Protein AF-T0LSX7-F1 (afdb_monomer_lite)

Structure (mmCIF, N/CA/C/O backbone):
data_AF-T0LSX7-F1
#
_entry.id   AF-T0LSX7-F1
#
loop_
_atom_site.group_PDB
_atom_site.id
_atom_site.type_symbol
_atom_site.label_atom_id
_atom_site.label_alt_id
_atom_site.label_comp_id
_atom_site.label_asym_id
_atom_site.label_entity_id
_atom_site.label_seq_id
_atom_site.pdbx_PDB_ins_code
_atom_site.Cartn_x
_atom_site.Cartn_y
_atom_site.Cartn_z
_atom_site.occupancy
_atom_site.B_iso_or_equiv
_atom_site.auth_seq_id
_atom_site.auth_comp_id
_atom_site.auth_asym_id
_atom_site.auth_atom_id
_atom_site.pdbx_PDB_model_num
ATOM 1 N N . MET A 1 1 ? 22.193 -0.078 -4.662 1.00 54.28 1 MET A N 1
ATOM 2 C CA . MET A 1 1 ? 20.829 0.487 -4.582 1.00 54.28 1 MET A CA 1
ATOM 3 C C . MET A 1 1 ? 19.872 -0.691 -4.576 1.00 54.28 1 MET A C 1
ATOM 5 O O . MET A 1 1 ? 20.141 -1.636 -5.300 1.00 54.28 1 MET A O 1
ATOM 9 N N . SER A 1 2 ? 18.877 -0.711 -3.688 1.00 64.25 2 SER A N 1
ATOM 10 C CA . SER A 1 2 ? 17.900 -1.808 -3.640 1.00 64.25 2 SER A CA 1
ATOM 11 C C . SER A 1 2 ? 16.914 -1.636 -4.789 1.00 64.25 2 SER A C 1
ATOM 13 O O . SER A 1 2 ? 16.282 -0.589 -4.879 1.00 64.25 2 SER A O 1
ATOM 15 N N . ASP A 1 3 ? 16.745 -2.661 -5.622 1.00 85.06 3 ASP A N 1
ATOM 16 C CA . ASP A 1 3 ? 15.724 -2.692 -6.682 1.00 85.06 3 ASP A CA 1
ATOM 17 C C . ASP A 1 3 ? 14.317 -2.962 -6.125 1.00 85.06 3 ASP A C 1
ATOM 19 O O . ASP A 1 3 ? 13.393 -3.299 -6.857 1.00 85.06 3 ASP A O 1
ATOM 23 N N . LEU A 1 4 ? 14.144 -2.874 -4.809 1.00 89.50 4 LEU A N 1
ATOM 24 C CA . LEU A 1 4 ? 12.906 -3.188 -4.122 1.00 89.50 4 LEU A CA 1
ATOM 25 C C . LEU A 1 4 ? 12.556 -2.063 -3.157 1.00 89.50 4 LEU A C 1
ATOM 27 O O . LEU A 1 4 ? 13.319 -1.767 -2.233 1.00 89.50 4 LEU A O 1
ATOM 31 N N . TYR A 1 5 ? 11.383 -1.487 -3.373 1.00 91.88 5 TYR A N 1
ATOM 32 C CA . TYR A 1 5 ? 10.703 -0.576 -2.476 1.00 91.88 5 TYR A CA 1
ATOM 33 C C . TYR A 1 5 ? 9.702 -1.366 -1.628 1.00 91.88 5 TYR A C 1
ATOM 35 O O . TYR A 1 5 ? 8.867 -2.103 -2.154 1.00 91.88 5 TYR A O 1
ATOM 43 N N . LYS A 1 6 ? 9.782 -1.212 -0.306 1.00 93.50 6 LYS A N 1
ATOM 44 C CA . LYS A 1 6 ? 8.852 -1.813 0.653 1.00 93.50 6 LYS A CA 1
ATOM 45 C C . LYS A 1 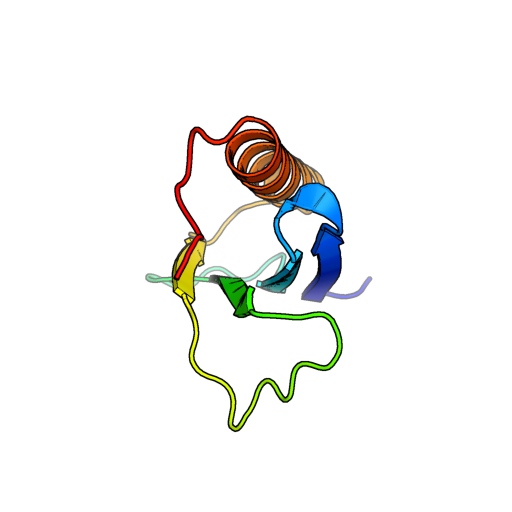6 ? 8.444 -0.776 1.683 1.00 93.50 6 LYS A C 1
ATOM 47 O O . LYS A 1 6 ? 9.301 -0.077 2.217 1.00 93.50 6 LYS A O 1
ATOM 52 N N . MET A 1 7 ? 7.157 -0.728 1.998 1.00 93.56 7 MET A N 1
ATOM 53 C CA . MET A 1 7 ? 6.616 0.163 3.018 1.00 93.56 7 MET A CA 1
ATOM 54 C C . MET A 1 7 ? 5.469 -0.525 3.746 1.00 93.56 7 MET A C 1
ATOM 56 O O . MET A 1 7 ? 4.575 -1.057 3.104 1.00 93.56 7 MET A O 1
ATOM 60 N N . ASN A 1 8 ? 5.470 -0.454 5.073 1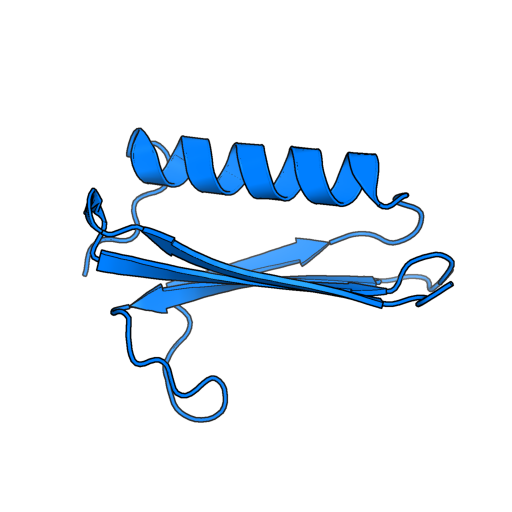.00 93.88 8 ASN A N 1
ATOM 61 C CA . ASN A 1 8 ? 4.317 -0.795 5.895 1.00 93.88 8 ASN A CA 1
ATOM 62 C C . ASN A 1 8 ? 3.973 0.425 6.751 1.00 93.88 8 ASN A C 1
ATOM 64 O O . ASN A 1 8 ? 4.859 0.980 7.404 1.00 93.88 8 ASN A O 1
ATOM 68 N N . LYS A 1 9 ? 2.710 0.850 6.748 1.00 94.81 9 LYS A N 1
ATOM 69 C CA . LYS A 1 9 ? 2.237 1.979 7.553 1.00 94.81 9 LYS A CA 1
ATOM 70 C C . LYS A 1 9 ? 0.878 1.663 8.156 1.00 94.81 9 LYS A C 1
ATOM 72 O O . LYS A 1 9 ? -0.068 1.367 7.434 1.00 94.81 9 LYS A O 1
ATOM 77 N N . PHE A 1 10 ? 0.790 1.783 9.473 1.00 95.00 10 PHE A N 1
ATOM 78 C CA . PHE A 1 10 ? -0.476 1.730 10.189 1.00 95.00 10 PHE A CA 1
ATOM 79 C C . PHE A 1 10 ? -1.146 3.111 10.187 1.00 95.00 10 PHE A C 1
ATOM 81 O O . PHE A 1 10 ? -0.485 4.128 10.409 1.00 95.00 10 PHE A O 1
ATOM 88 N N . ILE A 1 11 ? -2.449 3.142 9.918 1.00 92.88 11 ILE A N 1
ATOM 89 C CA . ILE A 1 11 ? -3.297 4.334 9.933 1.00 92.88 11 ILE A CA 1
ATOM 90 C C . ILE A 1 11 ? -4.277 4.180 11.096 1.00 92.88 11 ILE A C 1
ATOM 92 O O . ILE A 1 11 ? -5.304 3.514 10.970 1.00 92.88 11 ILE A O 1
ATOM 96 N N . GLU A 1 12 ? -3.973 4.822 12.226 1.00 89.88 12 GLU A N 1
ATOM 97 C CA . GLU A 1 12 ? -4.761 4.697 13.463 1.00 89.88 12 GLU A CA 1
ATOM 98 C C . GLU A 1 12 ? -6.229 5.087 13.267 1.00 89.88 12 GLU A C 1
ATOM 100 O O . GLU A 1 12 ? -7.126 4.384 13.720 1.00 89.88 12 GLU A O 1
ATOM 105 N N . LYS A 1 13 ? -6.480 6.178 12.531 1.00 88.12 13 LYS A N 1
ATOM 106 C CA . LYS A 1 13 ? -7.829 6.719 12.300 1.00 88.12 13 LYS A CA 1
ATOM 107 C C . LYS A 1 13 ? -8.771 5.715 11.627 1.00 88.12 13 LYS A C 1
ATOM 109 O O . LYS A 1 13 ? -9.962 5.723 11.914 1.00 88.12 13 LYS A O 1
ATOM 114 N N . ALA A 1 14 ? -8.239 4.896 10.725 1.00 89.50 14 ALA A N 1
ATOM 115 C CA . ALA A 1 14 ? -9.000 3.896 9.983 1.00 89.50 14 ALA A CA 1
ATOM 116 C C . ALA A 1 14 ? -8.810 2.477 10.544 1.00 89.50 14 ALA A C 1
ATOM 118 O O 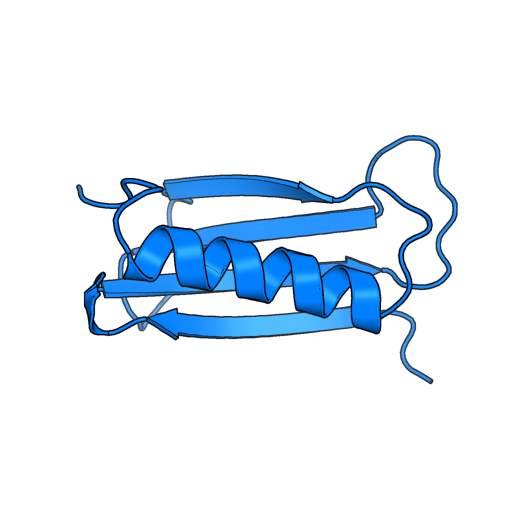. ALA A 1 14 ? -9.466 1.556 10.078 1.00 89.50 14 ALA A O 1
ATOM 119 N N . ASN A 1 15 ? -7.934 2.295 11.541 1.00 93.25 15 ASN A N 1
ATOM 120 C CA . ASN A 1 15 ? -7.530 0.995 12.072 1.00 93.25 15 ASN A CA 1
ATOM 121 C C . ASN A 1 15 ? -7.113 0.001 10.971 1.00 93.25 15 ASN A C 1
ATOM 123 O O . ASN A 1 15 ? -7.538 -1.152 10.965 1.00 93.25 15 ASN A O 1
ATOM 127 N N . VAL A 1 16 ? -6.275 0.448 10.034 1.00 94.19 16 VAL A N 1
ATOM 128 C CA . VAL A 1 16 ? -5.768 -0.392 8.937 1.00 94.19 16 VAL A CA 1
ATOM 129 C C . VAL A 1 16 ? -4.263 -0.260 8.768 1.00 94.19 16 VAL A C 1
ATOM 131 O O . VAL A 1 16 ? -3.684 0.796 9.024 1.00 94.19 16 VAL A O 1
ATOM 134 N N . THR A 1 17 ? -3.626 -1.317 8.277 1.00 95.75 17 THR A N 1
ATOM 135 C CA . THR A 1 17 ? -2.228 -1.318 7.847 1.00 95.75 17 THR A CA 1
ATOM 136 C C . THR A 1 17 ? -2.151 -1.365 6.330 1.00 95.75 17 THR A C 1
ATOM 138 O O . THR A 1 17 ? -2.671 -2.279 5.695 1.00 95.75 17 THR A O 1
ATOM 141 N N . VAL A 1 18 ? -1.450 -0.396 5.749 1.00 95.00 18 VAL A N 1
ATOM 142 C CA . VAL A 1 18 ? -1.108 -0.349 4.327 1.00 95.00 18 VAL A CA 1
ATOM 143 C C . VAL A 1 18 ? 0.265 -0.984 4.140 1.00 95.00 18 VAL A C 1
ATOM 145 O O . VAL A 1 18 ? 1.237 -0.541 4.751 1.00 95.00 18 VAL A O 1
ATOM 148 N N . SER A 1 19 ? 0.357 -1.997 3.285 1.00 95.75 19 SER A N 1
ATOM 149 C CA . SER A 1 19 ? 1.599 -2.658 2.891 1.00 95.75 19 SER A CA 1
ATOM 150 C C . SER A 1 19 ? 1.832 -2.485 1.399 1.00 95.75 19 SER A C 1
ATOM 152 O O . SER A 1 19 ? 0.998 -2.867 0.585 1.00 95.75 19 SER A O 1
ATOM 154 N N . ALA A 1 20 ? 2.970 -1.919 1.027 1.00 95.12 20 ALA A N 1
ATOM 155 C CA . ALA A 1 20 ? 3.375 -1.729 -0.353 1.00 95.12 20 ALA A CA 1
ATOM 156 C C . ALA A 1 20 ? 4.672 -2.482 -0.636 1.00 95.12 20 ALA A C 1
ATOM 158 O O . ALA A 1 20 ? 5.620 -2.454 0.154 1.00 95.12 20 ALA A O 1
ATOM 159 N N . ASN A 1 21 ? 4.718 -3.126 -1.795 1.00 94.75 21 ASN A N 1
ATOM 160 C CA . ASN A 1 21 ? 5.885 -3.836 -2.288 1.00 94.75 21 ASN A CA 1
ATOM 161 C C . ASN A 1 21 ? 6.011 -3.569 -3.785 1.00 94.75 21 ASN A C 1
ATOM 163 O O . ASN A 1 21 ? 5.086 -3.864 -4.538 1.00 94.75 21 ASN A O 1
ATOM 167 N N . TYR A 1 22 ? 7.129 -2.993 -4.214 1.00 93.75 22 TYR A N 1
ATOM 168 C CA . TYR A 1 22 ? 7.359 -2.631 -5.605 1.00 93.75 22 TYR A CA 1
ATOM 169 C C . TYR A 1 22 ? 8.795 -2.898 -6.023 1.00 93.75 22 TYR A C 1
ATOM 171 O O . TYR A 1 22 ? 9.739 -2.525 -5.329 1.00 93.75 22 TYR A O 1
ATOM 179 N N . ARG A 1 23 ? 8.971 -3.504 -7.192 1.00 91.88 23 ARG A N 1
ATOM 180 C CA . ARG A 1 23 ? 10.272 -3.756 -7.792 1.00 91.88 23 ARG A CA 1
ATOM 181 C C . ARG A 1 23 ? 10.638 -2.630 -8.757 1.00 91.88 23 ARG A C 1
ATOM 183 O O . ARG A 1 23 ? 10.060 -2.502 -9.831 1.00 91.88 23 ARG A O 1
ATOM 190 N N . LEU A 1 24 ? 11.614 -1.828 -8.354 1.00 86.69 24 LEU A N 1
ATOM 191 C CA . LEU A 1 24 ? 12.212 -0.767 -9.156 1.00 86.69 24 LEU A CA 1
ATOM 192 C C . LEU A 1 24 ? 13.067 -1.372 -10.278 1.00 86.69 24 LEU A C 1
ATOM 194 O O . LEU A 1 24 ? 13.623 -2.459 -10.126 1.00 86.69 24 LEU A O 1
ATOM 198 N N . ASN A 1 25 ? 13.190 -0.653 -11.397 1.00 77.38 25 ASN A N 1
ATOM 199 C CA . ASN A 1 25 ? 14.035 -1.031 -12.543 1.00 77.38 25 ASN A CA 1
ATOM 200 C C . ASN A 1 25 ? 13.716 -2.412 -13.148 1.00 77.38 25 ASN A C 1
ATOM 202 O O . ASN A 1 25 ? 14.571 -3.028 -13.785 1.00 77.38 25 ASN A O 1
ATOM 206 N N . PHE A 1 26 ? 12.499 -2.913 -12.937 1.00 78.75 26 PHE A N 1
ATOM 207 C CA . PHE A 1 26 ? 12.025 -4.156 -13.525 1.00 78.75 26 PHE A CA 1
ATOM 208 C C . PHE A 1 26 ? 11.046 -3.820 -14.647 1.00 78.75 26 PHE A C 1
ATOM 210 O O . PHE A 1 26 ? 10.084 -3.084 -14.435 1.00 78.75 26 PHE A O 1
ATOM 217 N N . ASP A 1 27 ? 11.330 -4.326 -15.844 1.00 67.75 27 ASP A N 1
ATOM 218 C CA . ASP A 1 27 ? 10.468 -4.180 -17.011 1.00 67.75 27 ASP A CA 1
ATOM 219 C C . ASP A 1 27 ? 9.895 -5.557 -17.347 1.00 67.75 27 ASP A C 1
ATOM 221 O O . ASP A 1 27 ? 10.597 -6.458 -17.813 1.00 67.75 27 ASP A O 1
ATOM 225 N N . ALA A 1 28 ? 8.632 -5.749 -16.982 1.00 72.00 28 ALA A N 1
ATOM 226 C CA . ALA A 1 28 ? 7.862 -6.949 -17.258 1.00 72.00 28 ALA A CA 1
ATOM 227 C C . ALA A 1 28 ? 6.479 -6.532 -17.761 1.00 72.00 28 ALA A C 1
ATOM 229 O O . ALA A 1 28 ? 5.935 -5.520 -17.331 1.00 72.00 28 ALA A O 1
ATOM 230 N N . GLU A 1 29 ? 5.869 -7.343 -18.623 1.00 67.38 29 GLU A N 1
ATOM 231 C CA . GLU A 1 29 ? 4.624 -6.998 -19.333 1.00 67.38 29 GLU A CA 1
ATOM 232 C C . GLU A 1 29 ? 3.353 -6.942 -18.452 1.00 67.38 29 GLU A C 1
ATOM 234 O O . GLU A 1 29 ? 2.241 -6.941 -18.977 1.00 67.38 29 GLU A O 1
ATOM 239 N N . ARG A 1 30 ? 3.468 -6.971 -17.116 1.00 75.06 30 ARG A N 1
ATOM 240 C CA . ARG A 1 30 ? 2.308 -7.051 -16.206 1.00 75.06 30 ARG A CA 1
ATOM 241 C C . ARG A 1 30 ? 2.384 -6.029 -15.077 1.00 75.06 30 ARG A C 1
ATOM 243 O O . ARG A 1 30 ? 2.061 -4.868 -15.277 1.00 75.06 30 ARG A O 1
ATOM 250 N N . HIS A 1 31 ? 2.805 -6.456 -13.890 1.00 85.62 31 HIS A N 1
ATOM 251 C CA . HIS A 1 31 ? 2.836 -5.621 -12.694 1.00 85.62 31 HIS A CA 1
ATOM 252 C C . HIS A 1 31 ? 4.150 -5.841 -11.957 1.00 85.62 31 HIS A C 1
ATOM 254 O O . HIS A 1 31 ? 4.627 -6.973 -11.838 1.00 85.62 31 HIS A O 1
ATOM 260 N N . CYS A 1 32 ? 4.723 -4.753 -11.455 1.00 91.31 32 CYS A N 1
ATOM 261 C CA . CYS A 1 32 ? 6.002 -4.758 -10.750 1.00 91.31 32 CYS A CA 1
ATOM 262 C C . CYS A 1 32 ? 5.838 -4.613 -9.241 1.00 91.31 32 CYS A C 1
ATOM 264 O O . CYS A 1 32 ? 6.817 -4.688 -8.501 1.00 91.31 32 CYS A O 1
ATOM 266 N N . GLY A 1 33 ? 4.608 -4.444 -8.766 1.00 92.75 33 GLY A N 1
ATOM 267 C CA . GLY A 1 33 ? 4.322 -4.379 -7.350 1.00 92.75 33 GLY A CA 1
ATOM 268 C C . GLY A 1 33 ? 2.841 -4.360 -7.043 1.00 92.75 33 GLY A C 1
ATOM 269 O O . GLY A 1 33 ? 1.994 -4.511 -7.924 1.00 92.75 33 GLY A O 1
ATOM 270 N N . TYR A 1 34 ? 2.550 -4.154 -5.772 1.00 94.00 34 TYR A N 1
ATOM 271 C CA . TYR A 1 34 ? 1.205 -4.062 -5.246 1.00 94.00 34 TYR A CA 1
ATOM 272 C C . TYR A 1 34 ? 1.166 -3.187 -3.996 1.00 94.00 34 TYR A C 1
ATOM 274 O O . TYR A 1 34 ? 2.174 -3.004 -3.304 1.00 94.00 34 TYR A O 1
ATOM 282 N N . VAL A 1 35 ? -0.033 -2.707 -3.686 1.00 94.94 35 VAL A N 1
ATOM 283 C CA . VAL A 1 35 ? -0.394 -2.151 -2.387 1.00 94.94 35 VAL A CA 1
ATOM 284 C C . VAL A 1 35 ? -1.571 -2.946 -1.843 1.00 94.94 35 VAL A C 1
ATOM 286 O O . VAL A 1 35 ? -2.565 -3.142 -2.536 1.00 94.94 35 VAL A O 1
ATOM 289 N N . LYS A 1 36 ? -1.437 -3.414 -0.609 1.00 95.25 36 LYS A N 1
ATOM 290 C CA . LYS A 1 36 ? -2.437 -4.179 0.127 1.00 95.25 36 LYS A CA 1
ATOM 291 C C . LYS A 1 36 ? -2.841 -3.423 1.378 1.00 95.25 36 LYS A C 1
ATOM 293 O O . LYS A 1 36 ? -1.995 -2.797 2.018 1.00 95.25 36 LYS A O 1
ATOM 298 N N . ILE A 1 37 ? -4.112 -3.504 1.740 1.00 94.25 37 ILE A N 1
ATOM 299 C CA . ILE A 1 37 ? -4.643 -2.932 2.976 1.00 94.25 37 ILE A CA 1
ATOM 300 C C . ILE A 1 37 ? -5.211 -4.063 3.819 1.00 94.25 37 ILE A C 1
ATOM 302 O O . ILE A 1 37 ? -5.981 -4.882 3.326 1.00 94.25 37 ILE A O 1
ATOM 306 N N . TYR A 1 38 ? -4.851 -4.076 5.093 1.00 94.88 38 TYR A N 1
ATOM 307 C CA . TYR A 1 38 ? -5.284 -5.066 6.071 1.00 94.88 38 TYR A CA 1
ATOM 308 C C . TYR A 1 38 ? -5.908 -4.367 7.269 1.00 94.88 38 TYR A C 1
ATOM 310 O O . TYR A 1 38 ? -5.545 -3.233 7.584 1.00 94.88 38 TYR A O 1
ATOM 318 N N . HIS A 1 39 ? -6.814 -5.042 7.963 1.00 92.88 39 HIS A N 1
ATOM 319 C CA . HIS A 1 39 ? -7.396 -4.513 9.190 1.00 92.88 39 HIS A CA 1
ATOM 320 C C . HIS A 1 39 ? -6.442 -4.679 10.382 1.00 92.88 39 HIS A C 1
ATOM 322 O O . HIS A 1 39 ? -5.851 -5.736 10.581 1.00 92.88 39 HIS A O 1
ATOM 328 N N . GLY A 1 40 ? -6.360 -3.655 11.230 1.00 92.44 40 GLY A N 1
ATOM 329 C CA . GLY A 1 40 ? -5.571 -3.656 12.457 1.00 92.44 40 GLY A CA 1
ATOM 330 C C . GLY A 1 40 ? -4.088 -3.341 12.253 1.00 92.44 40 GLY A C 1
ATOM 331 O O . GLY A 1 40 ? -3.601 -3.145 11.139 1.00 92.44 40 GLY A O 1
ATOM 332 N N . SER A 1 41 ? -3.369 -3.252 13.371 1.00 90.94 41 SER A N 1
ATOM 333 C CA . SER A 1 41 ? -1.931 -2.954 13.426 1.00 90.94 41 SER A CA 1
ATOM 334 C C . SER A 1 41 ? -1.041 -4.195 13.493 1.00 90.94 41 SER A C 1
ATOM 336 O O . SER A 1 41 ? 0.150 -4.107 13.204 1.00 90.94 41 SER A O 1
ATOM 338 N N . ASN A 1 42 ? -1.597 -5.344 13.884 1.00 90.06 42 ASN A N 1
ATOM 339 C CA . ASN A 1 42 ? -0.848 -6.567 14.162 1.00 90.06 42 ASN A CA 1
ATOM 340 C C . ASN A 1 42 ? -1.101 -7.600 13.058 1.00 90.06 42 ASN A C 1
ATOM 342 O O . ASN A 1 42 ? -1.715 -8.635 13.295 1.00 90.06 42 ASN A O 1
ATOM 346 N N . VAL A 1 43 ? -0.691 -7.239 11.842 1.00 89.69 43 VAL A N 1
ATOM 347 C CA . VAL A 1 43 ? -1.058 -7.956 10.618 1.00 89.69 43 VAL A CA 1
ATOM 348 C C . VAL A 1 43 ? -0.100 -9.108 10.341 1.00 89.69 43 VAL A C 1
ATOM 350 O O . VAL A 1 43 ? 1.112 -8.901 10.226 1.00 89.69 43 VAL A O 1
ATOM 353 N N . ASN A 1 44 ? -0.649 -10.307 10.165 1.00 90.62 44 ASN A N 1
ATOM 354 C CA . ASN A 1 44 ? 0.044 -11.437 9.569 1.00 90.62 44 ASN A CA 1
ATOM 355 C C . ASN A 1 44 ? -0.220 -11.458 8.057 1.00 90.62 44 ASN A C 1
ATOM 357 O O . ASN A 1 44 ? -1.253 -11.938 7.606 1.00 90.62 44 ASN A O 1
ATOM 361 N N . PHE A 1 45 ? 0.730 -10.964 7.261 1.00 85.81 45 PHE A N 1
ATOM 362 C CA . PHE A 1 45 ? 0.579 -10.830 5.805 1.00 85.81 45 PHE A CA 1
ATOM 363 C C . PHE A 1 45 ? 0.348 -12.150 5.042 1.00 85.81 45 PHE A C 1
ATOM 365 O O . PHE A 1 45 ? -0.037 -12.093 3.874 1.00 85.81 45 PHE A O 1
ATOM 372 N N . ASP A 1 46 ? 0.591 -13.303 5.673 1.00 85.12 46 ASP A N 1
ATOM 373 C CA . ASP A 1 46 ? 0.375 -14.626 5.075 1.00 85.12 46 ASP A CA 1
ATOM 374 C C . ASP A 1 46 ? -1.008 -15.220 5.408 1.00 85.12 46 ASP A C 1
ATOM 376 O O . ASP A 1 46 ? -1.490 -16.093 4.684 1.00 85.12 46 ASP A O 1
ATOM 380 N N . GLU A 1 47 ? -1.651 -14.764 6.487 1.00 86.88 47 GLU A N 1
ATOM 381 C CA . GLU A 1 47 ? -2.905 -15.337 7.009 1.00 86.88 47 GLU A CA 1
ATOM 382 C C . GLU A 1 47 ? -4.077 -14.350 6.980 1.00 86.88 47 GLU A C 1
ATOM 384 O O . GLU A 1 47 ? -5.227 -14.761 6.805 1.00 86.88 47 GLU A O 1
ATOM 389 N N . ASP A 1 48 ? -3.802 -13.056 7.138 1.00 89.75 48 ASP A N 1
ATOM 390 C CA . ASP A 1 48 ? -4.834 -12.034 7.234 1.00 89.75 48 ASP A CA 1
ATOM 391 C C . ASP A 1 48 ? -5.426 -11.690 5.869 1.00 89.75 48 ASP A C 1
ATOM 393 O O . ASP A 1 48 ? -4.742 -11.594 4.847 1.00 89.75 48 ASP A O 1
ATOM 397 N N . PHE A 1 49 ? -6.735 -11.445 5.871 1.00 88.38 49 PHE A N 1
ATOM 398 C CA . PHE A 1 49 ? -7.465 -11.066 4.672 1.00 88.38 49 PHE A CA 1
ATOM 399 C C . PHE A 1 49 ? -7.162 -9.619 4.261 1.00 88.38 49 PHE A C 1
ATOM 401 O O . PHE A 1 49 ? -7.216 -8.689 5.071 1.00 88.38 49 PHE A O 1
ATOM 408 N N . GLU A 1 50 ? -6.891 -9.428 2.972 1.00 90.88 50 GLU A N 1
ATOM 409 C CA . GLU A 1 50 ? -6.682 -8.116 2.368 1.00 90.88 50 GLU A CA 1
ATOM 410 C C . GLU A 1 50 ? -8.024 -7.438 2.051 1.00 90.88 50 GLU A C 1
ATOM 412 O O . GLU A 1 50 ? -8.792 -7.894 1.207 1.00 90.88 50 GLU A O 1
ATOM 417 N N . LEU A 1 51 ? -8.299 -6.315 2.720 1.00 90.69 51 LEU A N 1
ATOM 418 C CA . LEU A 1 51 ? -9.484 -5.479 2.490 1.00 90.69 51 LEU A CA 1
ATOM 419 C C . LEU A 1 51 ? -9.469 -4.834 1.103 1.00 90.69 51 LEU A C 1
ATOM 421 O O . LEU A 1 51 ? -10.512 -4.558 0.515 1.00 90.69 51 LEU A O 1
ATOM 425 N N . TYR A 1 52 ? -8.270 -4.553 0.602 1.00 91.19 52 TYR A N 1
ATOM 426 C CA . TYR A 1 52 ? -8.050 -3.872 -0.660 1.00 91.19 52 TYR A CA 1
ATOM 427 C C . TYR A 1 52 ? -6.702 -4.286 -1.240 1.00 91.19 52 TYR A C 1
ATOM 429 O O . TYR A 1 52 ? -5.708 -4.364 -0.513 1.00 91.19 52 TYR A O 1
ATOM 437 N N . LEU A 1 53 ? -6.671 -4.492 -2.555 1.00 92.56 53 LEU A N 1
ATOM 438 C CA . LEU A 1 53 ? -5.474 -4.786 -3.331 1.00 92.56 53 LEU A CA 1
ATOM 439 C C . LEU A 1 53 ? -5.460 -3.907 -4.581 1.00 92.56 53 LEU A C 1
ATOM 441 O O . LEU A 1 53 ? -6.385 -3.951 -5.392 1.00 92.56 53 LEU A O 1
ATOM 445 N N . GLU A 1 54 ? -4.372 -3.173 -4.773 1.00 92.44 54 GLU A N 1
ATOM 446 C CA . GLU A 1 54 ? -4.084 -2.449 -6.007 1.00 92.44 54 GLU A CA 1
ATOM 447 C C . GLU A 1 54 ? -2.767 -2.941 -6.601 1.00 92.44 54 GLU A C 1
ATOM 449 O O . GLU A 1 54 ? -1.742 -3.004 -5.921 1.00 92.44 54 GLU A O 1
ATOM 454 N N . LEU A 1 55 ? -2.789 -3.282 -7.889 1.00 92.75 55 LEU A N 1
ATOM 455 C CA . LEU A 1 55 ? -1.597 -3.673 -8.634 1.00 92.75 55 LEU A CA 1
ATOM 456 C C . LEU A 1 55 ? -0.901 -2.431 -9.195 1.00 92.75 55 LEU A C 1
ATOM 458 O O . LEU A 1 55 ? -1.540 -1.478 -9.640 1.00 92.75 55 LEU A O 1
ATOM 462 N N . LEU A 1 56 ? 0.429 -2.438 -9.153 1.00 91.81 56 LEU A N 1
ATOM 463 C CA . LEU A 1 56 ? 1.265 -1.340 -9.618 1.00 91.81 56 LEU A CA 1
ATOM 464 C C . LEU A 1 56 ? 1.976 -1.730 -10.913 1.00 91.81 56 LEU A C 1
ATOM 466 O O . LEU A 1 56 ? 2.730 -2.708 -10.951 1.00 91.81 56 LEU A O 1
ATOM 470 N N . ASP A 1 57 ? 1.768 -0.929 -11.953 1.00 90.19 57 ASP A N 1
ATOM 471 C CA . ASP A 1 57 ? 2.411 -1.115 -13.252 1.00 90.19 57 ASP A 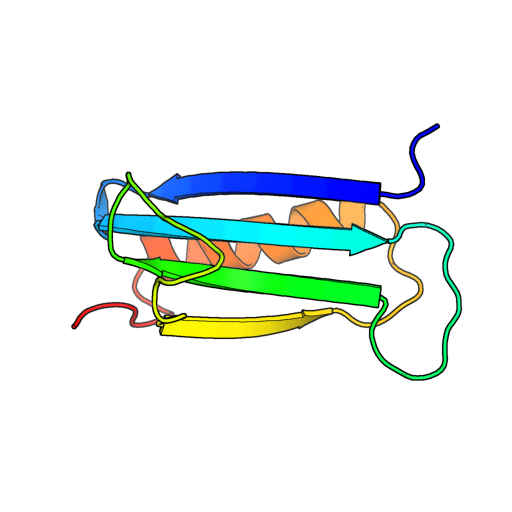CA 1
ATOM 472 C C . ASP A 1 57 ? 3.935 -0.956 -13.173 1.00 90.19 57 ASP A C 1
ATOM 474 O O . ASP A 1 57 ? 4.491 -0.301 -12.285 1.00 90.19 57 ASP A O 1
ATOM 478 N N . CYS A 1 58 ? 4.633 -1.593 -14.105 1.00 90.00 58 CYS A N 1
ATOM 479 C CA . CYS A 1 58 ? 6.083 -1.492 -14.231 1.00 90.00 58 CYS A CA 1
ATOM 480 C C . CYS A 1 58 ? 6.542 -0.111 -14.730 1.00 90.00 58 CYS A C 1
ATOM 482 O O . CYS A 1 58 ? 5.749 0.688 -15.222 1.00 90.00 58 CYS A O 1
ATOM 484 N N . GLY A 1 59 ? 7.839 0.177 -14.588 1.00 87.94 59 GLY A N 1
ATOM 485 C CA . GLY A 1 59 ? 8.453 1.401 -15.119 1.00 87.94 59 GLY A CA 1
ATOM 486 C C . GLY A 1 59 ? 8.342 2.650 -14.237 1.00 87.94 59 GLY A C 1
ATOM 487 O O . GLY A 1 59 ? 8.714 3.734 -14.686 1.00 87.94 59 GLY A O 1
ATOM 488 N N . MET A 1 60 ? 7.878 2.529 -12.990 1.00 89.31 60 MET A N 1
ATOM 489 C CA . MET A 1 60 ? 7.888 3.640 -12.036 1.00 89.31 60 MET A CA 1
ATOM 4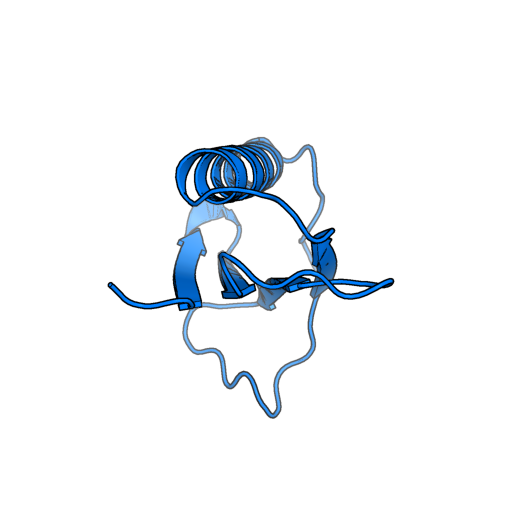90 C C . MET A 1 60 ? 9.226 3.722 -11.297 1.00 89.31 60 MET A C 1
ATOM 492 O O . MET A 1 60 ? 9.795 2.715 -10.868 1.00 89.31 60 MET A O 1
ATOM 496 N N . ASN A 1 61 ? 9.718 4.945 -11.109 1.00 90.31 61 ASN A N 1
ATOM 497 C CA . ASN A 1 61 ? 10.813 5.216 -10.185 1.00 90.31 61 ASN A CA 1
ATOM 498 C C . ASN A 1 61 ? 10.302 5.299 -8.734 1.00 90.31 61 ASN A C 1
ATOM 500 O O . ASN A 1 61 ? 9.099 5.352 -8.478 1.00 90.31 61 ASN A O 1
ATOM 504 N N . GLN A 1 62 ? 11.228 5.336 -7.775 1.00 90.81 62 GLN A N 1
ATOM 505 C CA . GLN A 1 62 ? 10.890 5.354 -6.352 1.00 90.81 62 GLN A CA 1
ATOM 506 C C . GLN A 1 62 ? 9.958 6.514 -5.972 1.00 90.81 62 GLN A C 1
ATOM 508 O O . GLN A 1 62 ? 8.980 6.295 -5.265 1.00 90.81 62 GLN A O 1
ATOM 513 N N . THR A 1 63 ? 10.214 7.722 -6.476 1.00 92.19 63 THR A N 1
ATOM 514 C CA . THR A 1 63 ? 9.396 8.906 -6.180 1.00 92.19 63 THR A CA 1
ATOM 515 C C . THR A 1 63 ? 7.962 8.738 -6.677 1.00 92.19 63 THR A C 1
ATOM 517 O O . THR A 1 63 ? 7.022 9.019 -5.943 1.00 92.19 63 THR A O 1
ATOM 520 N N . GLN A 1 64 ? 7.776 8.204 -7.885 1.00 92.75 64 GLN A N 1
ATOM 521 C CA . GLN A 1 64 ? 6.444 7.943 -8.441 1.00 92.75 64 GLN A CA 1
ATOM 522 C C . GLN A 1 64 ? 5.673 6.899 -7.622 1.00 92.75 64 GLN A C 1
ATOM 524 O O . GLN A 1 64 ? 4.472 7.050 -7.391 1.00 92.75 64 GLN A O 1
ATOM 529 N N . VAL A 1 65 ? 6.360 5.850 -7.158 1.00 92.62 65 VAL A N 1
ATOM 530 C CA . VAL A 1 65 ? 5.766 4.827 -6.285 1.00 92.62 65 VAL A CA 1
ATOM 531 C C . VAL A 1 65 ? 5.346 5.441 -4.948 1.00 92.62 65 VAL A C 1
ATOM 533 O O . VAL A 1 65 ? 4.216 5.236 -4.507 1.00 92.62 65 VAL A O 1
ATOM 536 N N . GLU A 1 66 ? 6.219 6.238 -4.331 1.00 93.94 66 GLU A N 1
ATOM 537 C CA . GLU A 1 66 ? 5.942 6.939 -3.074 1.00 93.94 66 GLU A CA 1
ATOM 538 C C . GLU A 1 66 ? 4.752 7.898 -3.198 1.00 93.94 66 GLU A C 1
ATOM 540 O O . GLU A 1 66 ? 3.864 7.885 -2.347 1.00 93.94 66 GLU A O 1
ATOM 545 N N . GLU A 1 67 ? 4.680 8.696 -4.265 1.00 94.94 67 GLU A N 1
ATOM 546 C CA . GLU A 1 67 ? 3.554 9.602 -4.526 1.00 94.94 67 GLU A CA 1
ATOM 547 C C . GLU A 1 67 ? 2.227 8.847 -4.658 1.00 94.94 67 GLU A C 1
ATOM 549 O O . GLU A 1 67 ? 1.216 9.260 -4.082 1.00 94.94 67 GLU A O 1
ATOM 554 N N . LYS A 1 68 ? 2.226 7.713 -5.370 1.00 93.56 68 LYS A N 1
ATOM 555 C CA . LYS A 1 68 ? 1.026 6.887 -5.561 1.00 93.56 68 LYS A CA 1
ATOM 556 C C . LYS A 1 68 ? 0.544 6.284 -4.241 1.00 93.56 68 LYS A C 1
ATOM 558 O O . LYS A 1 68 ? -0.646 6.351 -3.939 1.00 93.56 68 LYS A O 1
ATOM 563 N N . ILE A 1 69 ? 1.465 5.776 -3.422 1.00 94.19 69 ILE A N 1
ATOM 564 C CA . ILE A 1 69 ? 1.151 5.216 -2.100 1.00 94.19 69 ILE A CA 1
ATOM 565 C C . ILE A 1 69 ? 0.673 6.308 -1.137 1.00 94.19 69 ILE A C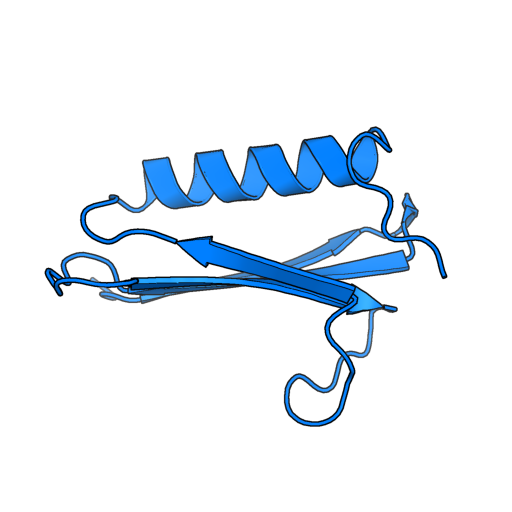 1
ATOM 567 O O . ILE A 1 69 ? -0.326 6.122 -0.447 1.00 94.19 69 ILE A O 1
ATOM 571 N N . ASN A 1 70 ? 1.329 7.470 -1.117 1.00 94.75 70 ASN A N 1
ATOM 572 C CA . ASN A 1 70 ? 0.920 8.598 -0.278 1.00 94.75 70 ASN A CA 1
ATOM 573 C C . ASN A 1 70 ? -0.474 9.107 -0.652 1.00 94.75 70 ASN A C 1
ATOM 575 O O . ASN A 1 70 ? -1.267 9.427 0.233 1.00 94.75 70 ASN A O 1
ATOM 579 N N . ARG A 1 71 ? -0.804 9.134 -1.948 1.00 94.94 71 ARG A N 1
ATOM 580 C CA . ARG A 1 71 ? -2.153 9.461 -2.414 1.00 94.94 71 ARG A CA 1
ATOM 581 C C . ARG A 1 71 ? -3.184 8.436 -1.942 1.00 94.94 71 ARG A C 1
ATOM 583 O O . ARG A 1 71 ? -4.246 8.845 -1.488 1.00 94.94 71 ARG A O 1
ATOM 590 N N . LEU A 1 72 ? -2.875 7.139 -2.011 1.00 92.81 72 LEU A N 1
ATOM 591 C CA . LEU A 1 72 ? -3.759 6.086 -1.495 1.00 92.81 72 LEU A CA 1
ATOM 592 C C . LEU A 1 72 ? -4.004 6.260 0.011 1.00 92.81 72 LEU A C 1
ATOM 594 O O . LEU A 1 72 ? -5.145 6.254 0.457 1.00 92.81 72 LEU A O 1
ATOM 598 N N . ILE A 1 73 ? -2.938 6.476 0.786 1.00 93.62 73 ILE A N 1
ATOM 599 C CA . ILE A 1 73 ? -3.021 6.727 2.232 1.00 93.62 73 ILE A CA 1
ATOM 600 C C . ILE A 1 73 ? -3.895 7.950 2.520 1.00 93.62 73 ILE A C 1
ATOM 602 O O . ILE A 1 73 ? -4.764 7.888 3.385 1.00 93.62 73 ILE A O 1
ATOM 606 N N . HIS A 1 74 ? -3.711 9.036 1.771 1.00 94.62 74 HIS A N 1
ATOM 607 C CA . HIS A 1 74 ? -4.533 10.233 1.907 1.00 94.62 74 HIS A CA 1
ATOM 608 C C . HIS A 1 74 ? -6.010 9.966 1.580 1.00 94.62 74 HIS A C 1
ATOM 610 O O . HIS A 1 74 ? -6.899 10.414 2.305 1.00 94.62 74 HIS A O 1
ATOM 616 N N . ASP A 1 75 ? -6.290 9.210 0.517 1.00 93.81 75 ASP A N 1
ATOM 617 C CA . ASP A 1 75 ? -7.652 8.834 0.132 1.00 93.81 75 ASP A CA 1
ATOM 618 C C . ASP A 1 75 ? -8.321 7.943 1.209 1.00 93.81 75 ASP A C 1
ATOM 620 O O . ASP A 1 75 ? -9.516 8.093 1.464 1.00 93.81 75 ASP A O 1
ATOM 624 N N . ILE A 1 76 ? -7.566 7.087 1.912 1.00 92.06 76 ILE A N 1
ATOM 625 C CA . ILE A 1 76 ? -8.053 6.321 3.079 1.00 92.06 76 ILE A CA 1
ATOM 626 C C . ILE A 1 76 ? -8.323 7.252 4.269 1.00 92.06 76 ILE A C 1
ATOM 628 O O . ILE A 1 76 ? -9.399 7.226 4.863 1.00 92.06 76 ILE A O 1
ATOM 632 N N . GLU A 1 77 ? -7.367 8.113 4.623 1.00 90.81 77 GLU A N 1
ATOM 633 C CA . GLU A 1 77 ? -7.477 9.022 5.774 1.00 90.81 77 GLU A CA 1
ATOM 634 C C . GLU A 1 77 ? -8.631 10.029 5.628 1.00 90.81 77 GLU A C 1
ATOM 636 O O . GLU A 1 77 ? -9.234 10.450 6.627 1.00 90.81 77 GLU A O 1
ATOM 641 N N . THR A 1 78 ? -8.947 10.415 4.390 1.00 92.75 78 THR A N 1
ATOM 642 C CA . THR A 1 78 ? -10.069 11.302 4.044 1.00 92.75 78 THR A CA 1
ATOM 643 C C . THR A 1 78 ? -11.396 10.565 3.856 1.00 92.75 78 THR A C 1
ATOM 645 O O . THR A 1 78 ? -12.424 11.225 3.711 1.00 92.75 78 THR A O 1
ATOM 648 N N . GLY A 1 79 ? -11.405 9.228 3.913 1.00 88.81 79 GLY A N 1
ATOM 649 C CA . GLY A 1 79 ? -12.608 8.405 3.752 1.00 88.81 79 GLY A CA 1
ATOM 650 C C . GLY A 1 79 ? -13.121 8.329 2.312 1.00 88.81 79 GLY A C 1
ATOM 651 O O . GLY A 1 79 ? -14.279 7.994 2.086 1.00 88.81 79 GLY A O 1
ATOM 652 N N . LYS A 1 80 ? -12.282 8.667 1.328 1.00 91.38 80 LYS A N 1
ATOM 653 C CA . LYS A 1 80 ? -12.598 8.512 -0.096 1.00 91.38 80 LYS A CA 1
ATOM 654 C C . LYS A 1 80 ? -12.499 7.053 -0.545 1.00 91.38 80 LYS A C 1
ATOM 656 O O . LYS A 1 80 ? -13.223 6.652 -1.454 1.00 91.38 80 LYS A O 1
ATOM 661 N N . ILE A 1 81 ? -11.616 6.278 0.085 1.00 87.25 81 ILE A N 1
ATOM 662 C CA . ILE A 1 81 ? -11.619 4.815 0.017 1.00 87.25 81 ILE A CA 1
ATOM 663 C C . ILE A 1 81 ? -12.218 4.311 1.326 1.00 87.25 81 ILE A C 1
ATOM 665 O O . ILE A 1 81 ? -11.660 4.556 2.396 1.00 87.25 81 ILE A O 1
ATOM 669 N N . ASP A 1 82 ? -13.354 3.625 1.228 1.00 87.00 82 ASP A N 1
ATOM 670 C CA . ASP A 1 82 ? -13.967 2.960 2.371 1.00 87.00 82 ASP A CA 1
ATOM 671 C C . ASP A 1 82 ? -13.251 1.632 2.632 1.00 87.00 82 ASP A C 1
ATOM 673 O O . ASP A 1 82 ? -13.214 0.747 1.777 1.00 87.00 82 ASP A O 1
ATOM 677 N N . VAL A 1 83 ? -12.635 1.542 3.806 1.00 85.38 83 VAL A N 1
ATOM 678 C CA . VAL A 1 83 ? -11.913 0.364 4.307 1.00 85.38 83 VAL A CA 1
ATOM 679 C C . VAL A 1 83 ? -12.494 -0.112 5.641 1.00 85.38 83 VAL A C 1
ATOM 681 O O . VAL A 1 83 ? -11.842 -0.859 6.369 1.00 85.38 83 VAL A O 1
ATOM 684 N N . SER A 1 84 ? -13.692 0.364 5.993 1.00 79.44 84 SER A N 1
ATOM 685 C CA . SER A 1 84 ? -14.412 -0.099 7.175 1.00 79.44 84 SER A CA 1
ATOM 686 C C . SER A 1 84 ? -15.022 -1.488 6.941 1.00 79.44 84 SER A C 1
ATOM 688 O O . SER A 1 84 ? -15.303 -1.870 5.804 1.00 79.44 84 SER A O 1
ATOM 690 N N . ILE A 1 85 ? -15.164 -2.263 8.021 1.00 68.31 85 ILE A N 1
ATOM 691 C CA . ILE A 1 85 ? -15.791 -3.598 8.040 1.00 68.31 85 ILE A CA 1
ATOM 692 C C . ILE A 1 85 ? -17.158 -3.487 8.708 1.00 68.31 85 ILE A C 1
ATOM 694 O O . ILE A 1 85 ? -17.233 -2.785 9.745 1.00 68.31 85 ILE A O 1
#

Secondary structure (DSSP, 8-state):
--SEEEEEEEEGGGTEEEEEEEETT---SSEEEEEEEEESSS--TTTS-EEEEEEEESS--HHHHHHHHHHHHHHHHTTSS----

pLDDT: mean 89.16, std 7.76, range [54.28, 95.75]

Foldseek 3Di:
DAQKDWDWDADPQQQKIKIKIAGHPDDDPFARIKIFIFHHDPDDPVPGDTLDMDTHHYDDDPVRSVVVVVVVVVCVNVCVDDSHD

Sequence (85 aa):
MSDLYKMNKFIEKANVTVSANYRLNFDAERHCGYVKIYHGSNVNFDEDFELYLELLDCGMNQTQVEEKINRLIHDIETGKIDVSI

Radius of gyration: 12.96 Å; chains: 1; bounding box: 37×27×34 Å